Protein AF-A0A3M2DDT7-F1 (afdb_monomer_lite)

pLDDT: mean 86.14, std 18.71, range [45.69, 98.12]

Sequence (87 aa):
MSEELRWLMNSIAEQMGRFHELLAQRAGELDAAGADRATVAKLAQGADAMRDSGNIYISWAKHYVVLAEGSPAESSEDEEGLTDFEF

Structure (mmCIF, N/CA/C/O backbone):
data_AF-A0A3M2DDT7-F1
#
_entry.id   AF-A0A3M2DDT7-F1
#
loop_
_atom_site.group_PDB
_atom_site.id
_atom_site.type_symbol
_atom_site.label_atom_id
_atom_site.label_alt_id
_atom_site.label_comp_id
_atom_site.label_asym_id
_atom_site.label_entity_id
_atom_site.label_seq_id
_atom_site.pdbx_PDB_ins_code
_atom_site.Cartn_x
_atom_site.Cartn_y
_atom_site.Cartn_z
_atom_site.occupancy
_atom_site.B_iso_or_equiv
_atom_site.auth_seq_id
_atom_site.auth_comp_id
_atom_site.auth_asym_id
_atom_site.auth_atom_id
_atom_site.pdbx_PDB_model_num
ATOM 1 N N . MET A 1 1 ? 21.741 4.832 -13.215 1.00 66.44 1 MET A N 1
ATOM 2 C CA . MET A 1 1 ? 20.330 5.137 -13.535 1.00 66.44 1 MET A CA 1
ATOM 3 C C . MET A 1 1 ? 19.432 3.929 -13.296 1.00 66.44 1 MET A C 1
ATOM 5 O O . MET A 1 1 ? 18.510 4.059 -12.510 1.00 66.44 1 MET A O 1
ATOM 9 N N . SER A 1 2 ? 19.712 2.752 -13.874 1.00 80.62 2 SER A N 1
ATOM 10 C CA . SER A 1 2 ? 18.940 1.522 -13.601 1.00 80.62 2 SER A CA 1
ATOM 11 C C . SER A 1 2 ? 18.949 1.105 -12.123 1.00 80.62 2 SER A C 1
ATOM 13 O O . SER A 1 2 ? 17.899 0.840 -11.550 1.00 80.62 2 SER A O 1
ATOM 15 N N . GLU A 1 3 ? 20.115 1.131 -11.469 1.00 88.31 3 GLU A N 1
ATOM 16 C CA . GLU A 1 3 ? 20.229 0.790 -10.040 1.00 88.31 3 GLU A CA 1
ATOM 17 C C . GLU A 1 3 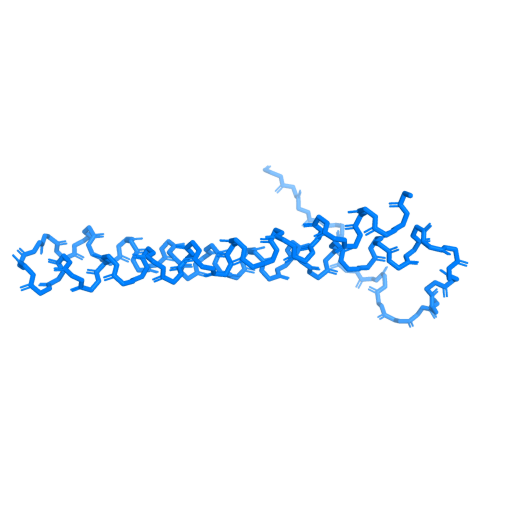? 19.468 1.763 -9.129 1.00 88.31 3 GLU A C 1
ATOM 19 O O . GLU A 1 3 ? 18.815 1.341 -8.179 1.00 88.31 3 GLU A O 1
ATOM 24 N N . GLU A 1 4 ? 19.505 3.059 -9.446 1.00 93.31 4 GLU A N 1
ATOM 25 C CA . GLU A 1 4 ? 18.775 4.100 -8.714 1.00 93.31 4 GLU A CA 1
ATOM 26 C C . GLU A 1 4 ? 17.258 3.956 -8.893 1.00 93.31 4 GLU A C 1
ATOM 28 O O . GLU A 1 4 ? 16.520 4.020 -7.914 1.00 93.31 4 GLU A O 1
ATOM 33 N N . LEU A 1 5 ? 16.791 3.674 -10.116 1.00 92.81 5 LEU A N 1
ATOM 34 C CA . LEU A 1 5 ? 15.380 3.391 -10.393 1.00 92.81 5 LEU A CA 1
ATOM 35 C C . LEU A 1 5 ? 14.890 2.156 -9.634 1.00 92.81 5 LEU A C 1
ATOM 37 O O . LEU A 1 5 ? 13.824 2.189 -9.021 1.00 92.81 5 LEU A O 1
ATOM 41 N N . ARG A 1 6 ? 15.682 1.080 -9.619 1.00 93.56 6 ARG A N 1
ATOM 42 C CA . ARG A 1 6 ? 15.360 -0.141 -8.874 1.00 93.56 6 ARG A CA 1
ATOM 43 C C . ARG A 1 6 ? 15.336 0.106 -7.366 1.00 93.56 6 ARG A C 1
ATOM 45 O O . ARG A 1 6 ? 14.453 -0.400 -6.675 1.00 93.56 6 ARG A O 1
ATOM 52 N N . TRP A 1 7 ? 16.283 0.893 -6.857 1.00 95.75 7 TRP A N 1
ATOM 53 C CA . TRP A 1 7 ? 16.315 1.285 -5.451 1.00 95.75 7 TRP A CA 1
ATOM 54 C C . TRP A 1 7 ? 15.082 2.115 -5.071 1.00 95.75 7 TRP A C 1
ATOM 56 O O . TRP A 1 7 ? 14.402 1.772 -4.105 1.00 95.75 7 TRP A O 1
ATOM 66 N N . LEU A 1 8 ? 14.737 3.136 -5.863 1.00 96.62 8 LEU A N 1
ATOM 67 C CA . LEU A 1 8 ? 13.546 3.963 -5.645 1.00 96.62 8 LEU A CA 1
ATOM 68 C C . LEU A 1 8 ? 12.263 3.133 -5.699 1.00 96.62 8 LEU A C 1
ATOM 70 O O . LEU A 1 8 ? 11.433 3.247 -4.804 1.00 96.62 8 LEU A O 1
ATOM 74 N N . MET A 1 9 ? 12.116 2.258 -6.696 1.00 95.94 9 MET A N 1
ATOM 75 C CA . MET A 1 9 ? 10.964 1.361 -6.819 1.00 95.94 9 MET A CA 1
ATOM 76 C C . MET A 1 9 ? 10.787 0.494 -5.564 1.00 95.94 9 MET A C 1
ATOM 78 O O . MET A 1 9 ? 9.687 0.420 -5.017 1.00 95.94 9 MET A O 1
ATOM 82 N N . ASN A 1 10 ? 11.863 -0.136 -5.083 1.00 96.31 10 ASN A N 1
ATOM 83 C CA . ASN A 1 10 ? 11.814 -0.958 -3.873 1.00 96.31 10 ASN A CA 1
ATOM 84 C C . ASN A 1 10 ? 11.505 -0.120 -2.625 1.00 96.31 10 ASN A C 1
ATOM 86 O O . ASN A 1 10 ? 10.696 -0.530 -1.796 1.00 96.31 10 ASN A O 1
ATOM 90 N N . SER A 1 11 ? 12.100 1.070 -2.512 1.00 97.81 11 SER A N 1
ATOM 91 C CA . SER A 1 11 ? 11.850 1.983 -1.395 1.00 97.81 11 SER A CA 1
ATOM 92 C C . SER A 1 11 ? 10.404 2.485 -1.373 1.00 97.81 11 SER A C 1
ATOM 94 O O . SER A 1 11 ? 9.803 2.588 -0.305 1.00 97.81 11 SER A O 1
ATOM 96 N N . ILE A 1 12 ? 9.813 2.777 -2.534 1.00 97.19 12 ILE A N 1
ATOM 97 C CA . ILE A 1 12 ? 8.401 3.158 -2.637 1.00 97.19 12 ILE A CA 1
ATOM 98 C C . ILE A 1 12 ? 7.508 1.980 -2.239 1.00 97.19 12 ILE A C 1
ATOM 100 O O . ILE A 1 12 ? 6.574 2.180 -1.467 1.00 97.19 12 ILE A O 1
ATOM 104 N N . ALA A 1 13 ? 7.813 0.761 -2.699 1.00 96.94 13 ALA A N 1
ATOM 105 C CA . ALA A 1 13 ? 7.056 -0.435 -2.328 1.00 96.94 13 ALA A CA 1
ATOM 106 C C . ALA A 1 13 ? 7.037 -0.652 -0.805 1.00 96.94 13 ALA A C 1
ATOM 108 O O . ALA A 1 13 ? 5.975 -0.870 -0.226 1.00 96.94 13 ALA A O 1
ATOM 109 N N . GLU A 1 14 ? 8.194 -0.532 -0.150 1.00 97.88 14 GLU A N 1
ATOM 110 C CA . GLU A 1 14 ? 8.313 -0.661 1.306 1.00 97.88 14 GLU A CA 1
ATOM 111 C C . GLU A 1 14 ? 7.531 0.435 2.043 1.00 97.88 14 GLU A C 1
ATOM 113 O O . GLU A 1 14 ? 6.781 0.153 2.980 1.00 97.88 14 GLU A O 1
ATOM 118 N N . GLN A 1 15 ? 7.667 1.691 1.607 1.00 98.06 15 GLN A N 1
ATOM 119 C CA . GLN A 1 15 ? 6.982 2.823 2.231 1.00 98.06 15 GLN A CA 1
ATOM 120 C C . GLN A 1 15 ? 5.463 2.743 2.067 1.00 98.06 15 GLN A C 1
ATOM 122 O O . GLN A 1 15 ? 4.743 2.986 3.035 1.00 98.06 15 GLN A O 1
ATOM 127 N N . MET A 1 16 ? 4.971 2.380 0.878 1.00 97.62 16 MET A N 1
ATOM 128 C CA . MET A 1 16 ? 3.543 2.158 0.633 1.00 97.62 16 MET A CA 1
ATOM 129 C C . MET A 1 16 ? 3.014 1.017 1.504 1.00 97.62 16 MET A C 1
ATOM 131 O O . MET A 1 16 ? 1.998 1.207 2.173 1.00 97.62 16 MET A O 1
ATOM 135 N N . GLY A 1 17 ? 3.749 -0.104 1.552 1.00 96.25 17 GLY A N 1
ATOM 136 C CA . GLY A 1 17 ? 3.476 -1.257 2.412 1.00 96.25 17 GLY A CA 1
ATOM 137 C C . GLY A 1 17 ? 3.248 -0.850 3.865 1.00 96.25 17 GLY A C 1
ATOM 138 O O . GLY A 1 17 ? 2.174 -1.012 4.445 1.00 96.25 17 GLY A O 1
ATOM 139 N N . ARG A 1 18 ? 4.262 -0.195 4.430 1.00 97.88 18 ARG A N 1
ATOM 140 C CA . ARG A 1 18 ? 4.237 0.279 5.812 1.00 97.88 18 ARG A CA 1
ATOM 141 C C . ARG A 1 18 ? 3.136 1.308 6.066 1.00 97.88 18 ARG A C 1
ATOM 143 O O . ARG A 1 18 ? 2.560 1.334 7.152 1.00 97.88 18 ARG A O 1
ATOM 150 N N . PHE A 1 19 ? 2.854 2.183 5.103 1.00 97.56 19 PHE A N 1
ATOM 151 C CA . PHE A 1 19 ? 1.868 3.245 5.280 1.00 97.56 19 PHE A CA 1
ATOM 152 C C . PHE A 1 19 ? 0.453 2.688 5.460 1.00 97.56 19 PHE A C 1
ATOM 154 O O . PHE A 1 19 ? -0.221 3.052 6.426 1.00 97.56 19 PHE A O 1
ATOM 161 N N . HIS A 1 20 ? -0.001 1.798 4.571 1.00 95.62 20 HIS A N 1
ATOM 162 C CA . HIS A 1 20 ? -1.358 1.257 4.678 1.00 95.62 20 HIS A CA 1
ATOM 163 C C . HIS A 1 20 ? -1.514 0.337 5.898 1.00 95.62 20 HIS A C 1
ATOM 165 O O . HIS A 1 20 ? -2.570 0.336 6.526 1.00 95.62 20 HIS A O 1
ATOM 171 N N . GLU A 1 21 ? -0.462 -0.391 6.294 1.00 96.31 21 GLU A N 1
ATOM 172 C CA . GLU A 1 21 ? -0.451 -1.183 7.532 1.00 96.31 21 GLU A CA 1
ATOM 173 C C . GLU A 1 21 ? -0.641 -0.304 8.771 1.00 96.31 21 GLU A C 1
ATOM 175 O O . GLU A 1 21 ? -1.508 -0.583 9.601 1.00 96.31 21 GLU A O 1
ATOM 180 N N . LEU A 1 22 ? 0.113 0.795 8.876 1.00 98.06 22 LEU A N 1
ATOM 181 C CA . LEU A 1 22 ? -0.025 1.740 9.987 1.00 98.06 22 LEU A CA 1
ATOM 182 C C . LEU A 1 22 ? -1.399 2.417 9.996 1.00 98.06 22 LEU A C 1
ATOM 184 O O . LEU A 1 22 ? -1.951 2.674 11.067 1.00 98.06 22 LEU A O 1
ATOM 188 N N . LEU A 1 23 ? -1.977 2.687 8.824 1.00 96.75 23 LEU A N 1
ATOM 189 C CA . LEU A 1 23 ? -3.316 3.260 8.722 1.00 96.75 23 LEU A CA 1
ATOM 190 C C . LEU A 1 23 ? -4.397 2.274 9.197 1.00 96.75 23 LEU A C 1
ATOM 192 O O . LEU A 1 23 ? -5.284 2.662 9.960 1.00 96.75 23 LEU A O 1
ATOM 196 N N . ALA A 1 24 ? -4.294 0.999 8.812 1.00 95.56 24 ALA A N 1
ATOM 197 C CA . ALA A 1 24 ? -5.187 -0.060 9.279 1.00 95.56 24 ALA A CA 1
ATOM 198 C C . ALA A 1 24 ? -5.042 -0.303 10.791 1.00 95.56 24 ALA A C 1
ATOM 200 O O . ALA A 1 24 ? -6.044 -0.387 11.506 1.00 95.56 24 ALA A O 1
ATOM 201 N N . GLN A 1 25 ? -3.807 -0.329 11.306 1.00 97.38 25 GLN A N 1
ATOM 202 C CA . GLN A 1 25 ? -3.547 -0.402 12.746 1.00 97.38 25 GLN A CA 1
ATOM 203 C C . GLN A 1 25 ? -4.212 0.770 13.475 1.00 97.38 25 GLN A C 1
ATOM 205 O O . GLN A 1 25 ? -4.895 0.572 14.481 1.00 97.38 25 GLN A O 1
ATOM 210 N N . ARG A 1 26 ? -4.074 1.989 12.942 1.00 97.44 26 ARG A N 1
ATOM 211 C CA . ARG A 1 26 ? -4.678 3.180 13.538 1.00 97.44 26 ARG A CA 1
ATOM 212 C C . ARG A 1 26 ? -6.205 3.107 13.567 1.00 97.44 26 ARG A C 1
ATOM 214 O O . ARG A 1 26 ? -6.808 3.565 14.536 1.00 97.44 26 ARG A O 1
ATOM 221 N N . ALA A 1 27 ? -6.831 2.527 12.543 1.00 97.50 27 ALA A N 1
ATOM 222 C CA . ALA A 1 27 ? -8.270 2.277 12.543 1.00 97.50 27 ALA A CA 1
ATOM 223 C C . ALA A 1 27 ? -8.677 1.333 13.691 1.00 97.50 27 ALA A C 1
ATOM 225 O O . ALA A 1 27 ? -9.627 1.632 14.411 1.00 97.50 27 ALA A O 1
ATOM 226 N N . GLY A 1 28 ? -7.920 0.252 13.917 1.00 97.00 28 GLY A N 1
ATOM 227 C CA . GLY A 1 28 ? -8.156 -0.681 15.026 1.00 97.00 28 GLY A CA 1
ATOM 228 C C . GLY A 1 28 ? -7.962 -0.053 16.411 1.00 97.00 28 GLY A C 1
ATOM 229 O O . GLY A 1 28 ? -8.757 -0.287 17.318 1.00 97.00 28 GLY A O 1
ATOM 230 N N . GLU A 1 29 ? -6.951 0.803 16.575 1.00 98.06 29 GLU A N 1
ATOM 231 C CA . GLU A 1 29 ? -6.749 1.568 17.815 1.00 98.06 29 GLU A CA 1
ATOM 232 C C . GLU A 1 29 ? -7.922 2.513 18.112 1.00 98.06 29 GLU A C 1
ATOM 234 O O . GLU A 1 29 ? -8.328 2.659 19.265 1.00 98.06 29 GLU A O 1
ATOM 239 N N . LEU A 1 30 ? -8.471 3.161 17.080 1.00 97.88 30 LEU A N 1
ATOM 240 C CA . LEU A 1 30 ? -9.631 4.042 17.215 1.00 97.88 30 LEU A CA 1
ATOM 241 C C . LEU A 1 30 ? -10.900 3.263 17.571 1.00 97.88 30 LEU A C 1
ATOM 243 O O . LEU A 1 30 ? -11.667 3.723 18.416 1.00 97.88 30 LEU A O 1
ATOM 247 N N . ASP A 1 31 ? -11.097 2.084 16.983 1.00 97.31 31 ASP A N 1
ATOM 248 C CA . ASP A 1 31 ? -12.214 1.199 17.324 1.00 97.31 31 ASP A CA 1
ATOM 249 C C . ASP A 1 31 ? -12.153 0.769 18.796 1.00 97.31 31 ASP A C 1
ATOM 251 O O . ASP A 1 31 ? -13.116 0.935 19.546 1.00 97.31 31 ASP A O 1
ATOM 255 N N . ALA A 1 32 ? -10.972 0.340 19.256 1.00 97.44 32 ALA A N 1
ATOM 256 C CA . ALA A 1 32 ? -10.737 -0.025 20.653 1.00 97.44 32 ALA A CA 1
ATOM 257 C C . ALA A 1 32 ? -10.948 1.149 21.629 1.00 97.44 32 ALA A C 1
ATOM 259 O O . ALA A 1 32 ? -11.340 0.940 22.777 1.00 97.44 32 ALA A O 1
ATOM 260 N N . ALA A 1 33 ? -10.715 2.385 21.177 1.00 97.75 33 ALA A N 1
ATOM 261 C CA . ALA A 1 33 ? -10.960 3.605 21.944 1.00 97.75 33 ALA A CA 1
ATOM 262 C C . ALA A 1 33 ? -12.429 4.079 21.912 1.00 97.75 33 ALA A C 1
ATOM 264 O O . ALA A 1 33 ? -12.748 5.102 22.520 1.00 97.75 33 ALA A O 1
ATOM 265 N N . GLY A 1 34 ? -13.325 3.365 21.221 1.00 97.25 34 GLY A N 1
ATOM 266 C CA . GLY A 1 34 ? -14.742 3.716 21.119 1.00 97.25 34 GLY A CA 1
ATOM 267 C C . GLY A 1 34 ? -15.026 4.879 20.166 1.00 97.25 34 GLY A C 1
ATOM 268 O O . GLY A 1 34 ? -15.995 5.614 20.368 1.00 97.25 34 GLY A O 1
ATOM 269 N N . ALA A 1 35 ? -14.180 5.079 19.151 1.00 97.12 35 ALA A N 1
ATOM 270 C CA . ALA A 1 35 ? -14.417 6.076 18.116 1.00 97.12 35 ALA A CA 1
ATOM 271 C C . ALA A 1 35 ? -15.681 5.767 17.291 1.00 97.12 35 ALA A C 1
ATOM 273 O O . ALA A 1 35 ? -16.244 4.672 17.319 1.00 97.12 35 ALA A O 1
ATOM 274 N N . ASP A 1 36 ? -16.127 6.760 16.520 1.00 97.38 36 ASP A N 1
ATOM 275 C CA . ASP A 1 36 ? -17.263 6.606 15.617 1.00 97.38 36 ASP A CA 1
ATOM 276 C C . ASP A 1 36 ? -17.028 5.481 14.589 1.00 97.38 36 ASP A C 1
ATOM 278 O O . ASP A 1 36 ? -16.040 5.476 13.848 1.00 97.38 36 ASP A O 1
ATOM 282 N N . ARG A 1 37 ? -17.990 4.552 14.505 1.00 96.25 37 ARG A N 1
ATOM 283 C CA . ARG A 1 37 ? -17.913 3.372 13.631 1.00 96.25 37 ARG A CA 1
ATOM 284 C C . ARG A 1 37 ? -17.794 3.734 12.153 1.00 96.25 37 ARG A C 1
ATOM 286 O O . ARG A 1 37 ? -17.106 3.029 11.419 1.00 96.25 37 ARG A O 1
ATOM 293 N N . ALA A 1 38 ? -18.436 4.814 11.701 1.00 97.50 38 ALA A N 1
ATOM 294 C CA . ALA A 1 38 ? -18.332 5.229 10.303 1.00 97.50 38 ALA A CA 1
ATOM 295 C C . ALA A 1 38 ? -16.918 5.733 9.974 1.00 97.50 38 ALA A C 1
ATOM 297 O O . ALA A 1 38 ? -16.402 5.470 8.889 1.00 97.50 38 ALA A O 1
ATOM 298 N N . THR A 1 39 ? -16.271 6.413 10.919 1.00 95.38 39 THR A N 1
ATOM 299 C CA . THR A 1 39 ? -14.880 6.864 10.800 1.00 95.38 39 THR A CA 1
ATOM 300 C C . THR A 1 39 ? -13.905 5.687 10.776 1.00 95.38 39 THR A C 1
ATOM 302 O O . THR A 1 39 ? -13.056 5.623 9.888 1.00 95.38 39 THR A O 1
ATOM 305 N N . VAL A 1 40 ? -14.062 4.725 11.693 1.00 98.00 40 VAL A N 1
ATOM 306 C CA . VAL A 1 40 ? -13.255 3.492 11.725 1.00 98.00 40 VAL A CA 1
ATOM 307 C C . VAL A 1 40 ? -13.378 2.727 10.406 1.00 98.00 40 VAL A C 1
ATOM 309 O O . VAL A 1 40 ? -12.367 2.396 9.787 1.00 98.00 40 VAL A O 1
ATOM 312 N N . ALA A 1 41 ? -14.609 2.512 9.929 1.00 96.81 41 ALA A N 1
ATOM 313 C CA . ALA A 1 41 ? -14.860 1.793 8.683 1.00 96.81 41 ALA A CA 1
ATOM 314 C C . ALA A 1 41 ? -14.222 2.489 7.471 1.00 96.81 41 ALA A C 1
ATOM 316 O O . ALA A 1 41 ? -13.602 1.825 6.644 1.00 96.81 41 ALA A O 1
ATOM 317 N N . LYS A 1 42 ? -14.316 3.822 7.383 1.00 97.50 42 LYS A N 1
ATOM 318 C CA . LYS A 1 42 ? -13.687 4.597 6.301 1.00 97.50 42 LYS A CA 1
ATOM 319 C C . LYS A 1 42 ? -12.166 4.478 6.303 1.00 97.50 42 LYS A C 1
ATOM 321 O O . LYS A 1 42 ? -11.576 4.376 5.234 1.00 97.50 42 LYS A O 1
ATOM 326 N N . LEU A 1 43 ? -11.532 4.493 7.477 1.00 96.81 43 LEU A N 1
ATOM 327 C CA . LEU A 1 43 ? -10.078 4.346 7.584 1.00 96.81 43 LEU A CA 1
ATOM 328 C C . LEU A 1 43 ? -9.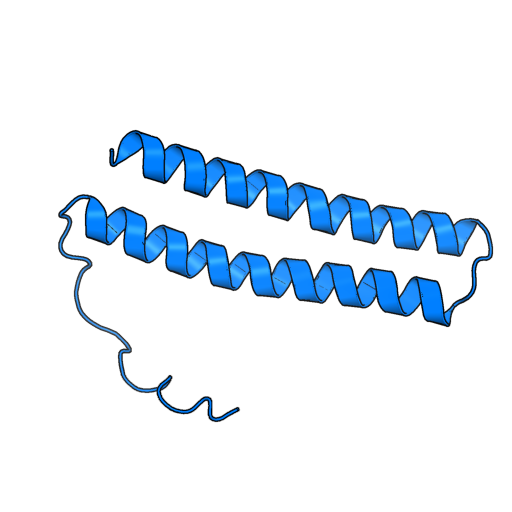618 2.947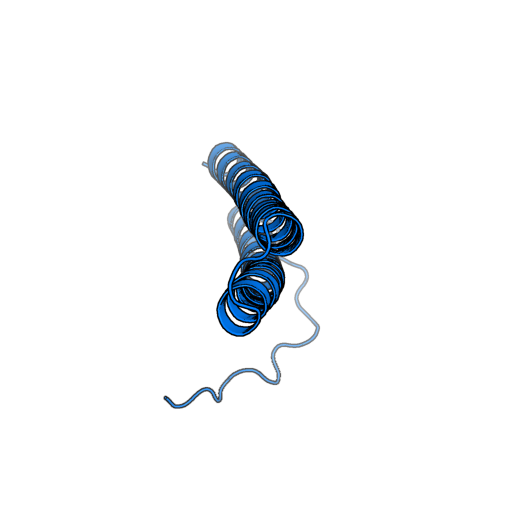 7.171 1.00 96.81 43 LEU A C 1
ATOM 330 O O . LEU A 1 43 ? -8.667 2.835 6.404 1.00 96.81 43 LEU A O 1
ATOM 334 N N . ALA A 1 44 ? -10.315 1.903 7.626 1.00 95.75 44 ALA A N 1
ATOM 335 C CA . ALA A 1 44 ? -10.011 0.526 7.244 1.00 95.75 44 ALA A CA 1
ATOM 336 C C . ALA A 1 44 ? -10.171 0.314 5.728 1.00 95.75 44 ALA A C 1
ATOM 338 O O . ALA A 1 44 ? -9.239 -0.127 5.064 1.00 95.75 44 ALA A O 1
ATOM 339 N N . GLN A 1 45 ? -11.307 0.733 5.160 1.00 97.38 45 GLN A N 1
ATOM 340 C CA . GLN A 1 45 ? -11.560 0.639 3.717 1.00 97.38 45 GLN A CA 1
ATOM 341 C C . GLN A 1 45 ? -10.562 1.462 2.896 1.00 97.38 45 GLN A C 1
ATOM 343 O O . GLN A 1 45 ? -10.120 1.027 1.837 1.00 97.38 45 GLN A O 1
ATOM 348 N N . GLY A 1 46 ? -10.192 2.650 3.381 1.00 97.62 46 GLY A N 1
ATOM 349 C CA . GLY A 1 46 ? -9.172 3.481 2.750 1.00 97.62 46 GLY A CA 1
ATOM 350 C C . GLY A 1 46 ? -7.801 2.806 2.738 1.00 97.62 46 GLY A C 1
ATOM 351 O O . GLY A 1 46 ? -7.130 2.829 1.711 1.00 97.62 46 GLY A O 1
ATOM 352 N N . ALA A 1 47 ? -7.400 2.167 3.841 1.00 97.88 47 ALA A N 1
ATOM 353 C CA . ALA A 1 47 ? -6.148 1.417 3.912 1.00 97.88 47 ALA A CA 1
ATOM 354 C C . ALA A 1 47 ? -6.123 0.245 2.917 1.00 97.88 47 ALA A C 1
ATOM 356 O O . ALA A 1 47 ? -5.137 0.086 2.196 1.00 97.88 47 ALA A O 1
ATOM 357 N N . ASP A 1 48 ? -7.218 -0.512 2.812 1.00 97.56 48 ASP A N 1
ATOM 358 C CA . ASP A 1 48 ? -7.345 -1.600 1.835 1.00 97.56 48 ASP A CA 1
ATOM 359 C C . ASP A 1 48 ? -7.268 -1.075 0.393 1.00 97.56 48 ASP A C 1
ATOM 361 O O . ASP A 1 48 ? -6.472 -1.566 -0.410 1.00 97.56 48 ASP A O 1
ATOM 365 N N . ALA A 1 49 ? -8.004 -0.005 0.078 1.00 98.12 49 ALA A N 1
ATOM 366 C CA . ALA A 1 49 ? -7.965 0.619 -1.243 1.00 98.12 49 ALA A CA 1
ATOM 367 C C . ALA A 1 49 ? -6.563 1.147 -1.602 1.00 98.12 49 ALA A C 1
ATOM 369 O O . ALA A 1 49 ? -6.123 1.025 -2.749 1.00 98.12 49 ALA A O 1
ATOM 370 N N . MET A 1 50 ? -5.836 1.709 -0.630 1.00 97.19 50 MET A N 1
ATOM 371 C CA . MET A 1 50 ? -4.454 2.156 -0.817 1.00 97.19 50 MET A CA 1
ATOM 372 C C . MET A 1 50 ? -3.494 0.990 -1.053 1.00 97.19 50 MET A C 1
ATOM 374 O O . MET A 1 50 ? -2.621 1.107 -1.911 1.00 97.19 50 MET A O 1
ATOM 378 N N . ARG A 1 51 ? -3.656 -0.130 -0.338 1.00 97.50 51 ARG A N 1
ATOM 379 C CA . ARG A 1 51 ? -2.871 -1.350 -0.569 1.00 97.50 51 ARG A CA 1
ATOM 380 C C . ARG A 1 51 ? -3.075 -1.864 -1.989 1.00 97.50 51 ARG A C 1
ATOM 382 O O . ARG A 1 51 ? -2.104 -2.125 -2.696 1.00 97.50 51 ARG A O 1
ATOM 389 N N . ASP A 1 52 ? -4.327 -1.983 -2.413 1.00 97.56 52 ASP A N 1
ATOM 390 C CA . ASP A 1 52 ? -4.660 -2.530 -3.726 1.00 97.56 52 ASP A CA 1
ATOM 391 C C . ASP A 1 52 ? -4.161 -1.600 -4.850 1.00 97.56 52 ASP A C 1
ATOM 393 O O . ASP A 1 52 ? -3.507 -2.054 -5.790 1.00 97.56 52 ASP A O 1
ATOM 397 N N . SER A 1 53 ? -4.338 -0.283 -4.696 1.00 96.19 53 SER A N 1
ATOM 398 C CA . SER A 1 53 ? -3.798 0.720 -5.631 1.00 96.19 53 SER A CA 1
ATOM 399 C C . SER A 1 53 ? -2.263 0.723 -5.668 1.00 96.19 53 SER A C 1
ATOM 401 O O . SER A 1 53 ? -1.662 0.826 -6.739 1.00 96.19 53 SER A O 1
ATOM 403 N N . GLY A 1 54 ? -1.612 0.576 -4.510 1.00 96.19 54 GLY A N 1
ATOM 404 C CA . GLY A 1 54 ? -0.158 0.469 -4.398 1.00 96.19 54 GLY A CA 1
ATOM 405 C C . GLY A 1 54 ? 0.387 -0.770 -5.109 1.00 96.19 54 GLY A C 1
ATOM 406 O O . GLY A 1 54 ? 1.367 -0.676 -5.844 1.00 96.19 54 GLY A O 1
ATOM 407 N N . ASN A 1 55 ? -0.285 -1.916 -4.980 1.00 95.44 55 ASN A N 1
ATOM 408 C CA . ASN A 1 55 ? 0.090 -3.146 -5.682 1.00 95.44 55 ASN A CA 1
ATOM 409 C C . ASN A 1 55 ? 0.017 -2.994 -7.210 1.00 95.44 55 ASN A C 1
ATOM 411 O O . ASN A 1 55 ? 0.905 -3.482 -7.917 1.00 95.44 55 ASN A O 1
ATOM 415 N N . ILE A 1 56 ? -0.990 -2.276 -7.721 1.00 97.19 56 ILE A N 1
ATOM 416 C CA . ILE A 1 56 ? -1.102 -1.948 -9.150 1.00 97.19 56 ILE A CA 1
ATOM 417 C C . ILE A 1 56 ? 0.077 -1.067 -9.577 1.00 97.19 56 ILE A C 1
ATOM 419 O O . ILE A 1 56 ? 0.792 -1.411 -10.519 1.00 97.19 56 ILE A O 1
ATOM 423 N N . TYR A 1 57 ? 0.334 0.026 -8.853 1.00 96.44 57 TYR A N 1
ATOM 424 C CA . TYR A 1 57 ? 1.451 0.929 -9.142 1.00 96.44 57 TYR A CA 1
ATOM 425 C C . TYR A 1 57 ? 2.800 0.193 -9.171 1.00 96.44 57 TYR A C 1
ATOM 427 O O . TYR A 1 57 ? 3.573 0.351 -10.115 1.00 96.44 57 TYR A O 1
ATOM 435 N N . ILE A 1 58 ? 3.079 -0.651 -8.173 1.00 96.62 58 ILE A N 1
ATOM 436 C CA . ILE A 1 58 ? 4.343 -1.392 -8.080 1.00 96.62 58 ILE A CA 1
ATOM 437 C C . ILE A 1 58 ? 4.488 -2.429 -9.198 1.00 96.62 58 ILE A C 1
ATOM 439 O O . ILE A 1 58 ? 5.604 -2.655 -9.669 1.00 96.62 58 ILE A O 1
ATOM 443 N N . SER A 1 59 ? 3.393 -3.036 -9.658 1.00 96.06 59 SER A N 1
ATOM 444 C CA . SER A 1 59 ? 3.421 -3.954 -10.806 1.00 96.06 59 SER A CA 1
ATOM 445 C C . SER A 1 59 ? 3.868 -3.230 -12.081 1.00 96.06 59 SER A C 1
ATOM 447 O O . SER A 1 59 ? 4.795 -3.685 -12.753 1.00 96.06 59 SER A O 1
ATOM 449 N N . TRP A 1 60 ? 3.308 -2.046 -12.348 1.00 96.81 60 TRP A N 1
ATOM 450 C CA . TRP A 1 60 ? 3.734 -1.197 -13.465 1.00 96.81 60 TRP A CA 1
ATOM 451 C C . TRP A 1 60 ? 5.161 -0.675 -13.303 1.00 96.81 60 TRP A C 1
ATOM 453 O O . TRP A 1 60 ? 5.945 -0.712 -14.249 1.00 96.81 60 TRP A O 1
ATOM 463 N N . ALA A 1 61 ? 5.538 -0.235 -12.101 1.00 95.25 61 ALA A N 1
ATOM 464 C CA . ALA A 1 61 ? 6.890 0.243 -11.832 1.00 95.25 61 ALA A CA 1
ATOM 465 C C . ALA A 1 61 ? 7.938 -0.844 -12.124 1.00 95.25 61 ALA A C 1
ATOM 467 O O . ALA A 1 61 ? 8.935 -0.567 -12.785 1.00 95.25 61 ALA A O 1
ATOM 468 N N . LYS A 1 62 ? 7.683 -2.095 -11.715 1.00 93.69 62 LYS A N 1
ATOM 4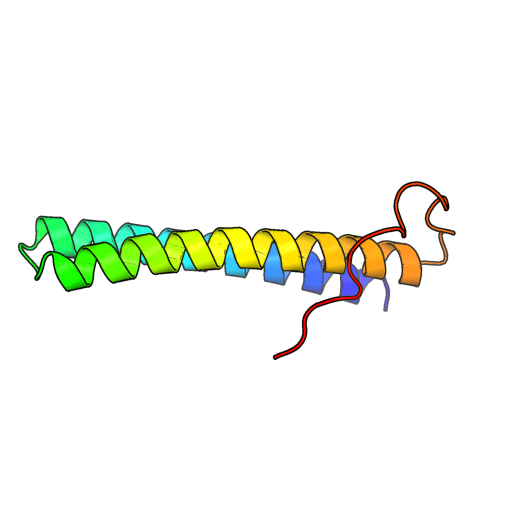69 C CA . LYS A 1 62 ? 8.544 -3.243 -12.043 1.00 93.69 62 LYS A CA 1
ATOM 470 C C . LYS A 1 62 ? 8.662 -3.454 -13.548 1.00 93.69 62 LYS A C 1
ATOM 472 O O . LYS A 1 62 ? 9.779 -3.597 -14.039 1.00 93.69 62 LYS A O 1
ATOM 477 N N . HIS A 1 63 ? 7.537 -3.439 -14.267 1.00 93.56 63 HIS A N 1
ATOM 478 C CA . HIS A 1 63 ? 7.523 -3.591 -15.722 1.00 93.56 63 HIS A CA 1
ATOM 479 C C . HIS A 1 63 ? 8.415 -2.542 -16.407 1.00 93.56 63 HIS A C 1
ATOM 481 O O . HIS A 1 63 ? 9.312 -2.892 -17.174 1.00 93.56 63 HIS A O 1
ATOM 487 N N . TYR A 1 64 ? 8.248 -1.261 -16.068 1.00 93.19 64 TYR A N 1
ATOM 488 C CA . TYR A 1 64 ? 9.019 -0.186 -16.695 1.00 93.19 64 TYR A CA 1
ATOM 489 C C . TYR A 1 64 ? 10.488 -0.137 -16.263 1.00 93.19 64 TYR A C 1
ATOM 491 O O . TYR A 1 64 ? 11.335 0.238 -17.072 1.00 93.19 64 TYR A O 1
ATOM 499 N N . VAL A 1 65 ? 10.825 -0.536 -15.031 1.00 92.81 65 VAL A N 1
ATOM 500 C CA . VAL A 1 65 ? 12.229 -0.666 -14.601 1.00 92.81 65 VAL A CA 1
ATOM 501 C C . VAL A 1 65 ? 12.942 -1.751 -15.411 1.00 92.81 65 VAL A C 1
ATOM 503 O O . VAL A 1 65 ? 14.043 -1.505 -15.897 1.00 92.81 65 VAL A O 1
ATOM 506 N N . VAL A 1 66 ? 12.307 -2.909 -15.620 1.00 90.00 66 VAL A N 1
ATOM 507 C CA . VAL A 1 66 ? 12.857 -3.986 -16.464 1.00 90.00 66 VAL A CA 1
ATOM 508 C C . VAL A 1 66 ? 13.026 -3.518 -17.911 1.00 90.00 66 VAL A C 1
ATOM 510 O O . VAL A 1 66 ? 14.085 -3.728 -18.502 1.00 90.00 66 VAL A O 1
ATOM 513 N N . LEU A 1 67 ? 12.024 -2.827 -18.464 1.00 89.06 67 LEU A N 1
ATOM 514 C CA . LEU A 1 67 ? 12.096 -2.268 -19.816 1.00 89.06 67 LEU A CA 1
ATOM 515 C C . LEU A 1 67 ? 13.244 -1.250 -19.960 1.00 89.06 67 LEU A C 1
ATOM 517 O O . LEU A 1 67 ? 13.982 -1.270 -20.944 1.00 89.06 67 LEU A O 1
ATOM 521 N N . ALA A 1 68 ? 13.435 -0.379 -18.964 1.00 87.25 68 ALA A N 1
ATOM 522 C CA . ALA A 1 68 ? 14.489 0.637 -18.957 1.00 87.25 68 ALA A CA 1
ATOM 523 C C . ALA A 1 68 ? 15.911 0.054 -18.853 1.00 87.25 68 ALA A C 1
ATOM 525 O O . ALA A 1 68 ? 16.881 0.726 -19.207 1.00 87.25 68 ALA A O 1
ATOM 526 N N . GLU A 1 69 ? 16.056 -1.186 -18.384 1.00 86.00 69 GLU A N 1
ATOM 527 C CA . GLU A 1 69 ? 17.339 -1.893 -18.305 1.00 86.00 69 GLU A CA 1
ATOM 528 C C . GLU A 1 69 ? 17.795 -2.475 -19.653 1.00 86.00 69 GLU A C 1
ATOM 530 O O . GLU A 1 69 ? 18.884 -3.041 -19.741 1.00 86.00 69 GLU A O 1
ATOM 535 N N . GLY A 1 70 ? 17.004 -2.304 -20.719 1.00 77.56 70 GLY A N 1
ATOM 536 C CA . GLY A 1 70 ? 17.346 -2.782 -22.058 1.00 77.56 70 GLY A CA 1
ATOM 537 C C . GLY A 1 70 ? 17.175 -4.290 -22.228 1.00 77.56 70 GLY A C 1
ATOM 538 O O . GLY A 1 70 ? 17.571 -4.834 -23.258 1.00 77.56 70 GLY A O 1
ATOM 539 N N . SER A 1 71 ? 16.562 -4.965 -21.250 1.00 60.41 71 SER A N 1
ATOM 540 C CA . SER A 1 71 ? 15.977 -6.272 -21.506 1.00 60.41 71 SER A CA 1
ATOM 541 C C . SER A 1 71 ? 14.789 -6.034 -22.435 1.00 60.41 71 SER A C 1
ATOM 543 O O . SER A 1 71 ? 13.906 -5.254 -22.064 1.00 60.41 71 SER A O 1
ATOM 545 N N . PRO A 1 72 ? 14.721 -6.659 -23.626 1.00 53.91 72 PRO A N 1
ATOM 546 C CA . PRO A 1 72 ? 13.434 -6.781 -24.277 1.00 53.91 72 PRO A CA 1
ATOM 547 C C . PRO A 1 72 ? 12.586 -7.540 -23.261 1.00 53.91 72 PRO A C 1
ATOM 549 O O . PRO A 1 72 ? 12.882 -8.691 -22.939 1.00 53.91 72 PRO A O 1
ATOM 552 N N . ALA A 1 73 ? 11.631 -6.848 -22.637 1.00 52.41 73 ALA A N 1
ATOM 553 C CA . ALA A 1 73 ? 10.541 -7.534 -21.977 1.00 52.41 73 ALA A CA 1
ATOM 554 C C . ALA A 1 73 ? 10.050 -8.528 -23.026 1.00 52.41 73 ALA A C 1
ATOM 556 O O . ALA A 1 73 ? 9.773 -8.105 -24.151 1.00 52.41 73 ALA A O 1
ATOM 557 N N . GLU A 1 74 ? 10.108 -9.827 -22.726 1.00 48.38 74 GLU A N 1
ATOM 558 C CA . GLU A 1 74 ? 9.535 -10.820 -23.619 1.00 48.38 74 GLU A CA 1
ATOM 559 C C . GLU A 1 74 ? 8.132 -10.332 -23.972 1.00 48.38 74 GLU A C 1
ATOM 561 O O . GLU A 1 74 ? 7.289 -10.109 -23.104 1.00 48.38 74 GLU A O 1
ATOM 566 N N . SER A 1 75 ? 7.955 -10.002 -25.244 1.00 52.50 75 SER A N 1
ATOM 567 C CA . SER A 1 75 ? 6.681 -9.597 -25.797 1.00 52.50 75 SER A CA 1
ATOM 568 C C . SER A 1 75 ? 5.738 -10.799 -25.728 1.00 52.50 75 SER A C 1
ATOM 570 O O . SER A 1 75 ? 6.184 -11.920 -25.965 1.00 52.50 75 SER A O 1
ATOM 572 N N . SER A 1 76 ? 4.444 -10.522 -25.521 1.00 47.75 76 SER A N 1
ATOM 573 C CA . SER A 1 76 ? 3.289 -11.440 -25.386 1.00 47.75 76 SER A CA 1
ATOM 574 C C . SER A 1 76 ? 3.163 -12.060 -23.990 1.00 47.75 76 SER A C 1
ATOM 576 O O . SER A 1 76 ? 4.112 -12.645 -23.495 1.00 47.75 76 SER A O 1
ATOM 578 N N . GLU A 1 77 ? 2.066 -11.927 -23.247 1.00 46.34 77 GLU A N 1
ATOM 579 C CA . GLU A 1 77 ? 0.623 -11.830 -23.544 1.00 46.34 77 GLU A CA 1
ATOM 580 C C . GLU A 1 77 ? 0.033 -10.918 -22.431 1.00 46.34 77 GLU A C 1
ATOM 582 O O . GLU A 1 77 ? 0.358 -11.107 -21.264 1.00 46.34 77 GLU A O 1
ATOM 587 N N . ASP A 1 78 ? -0.600 -9.763 -22.638 1.00 46.84 78 ASP A N 1
ATOM 588 C CA . ASP A 1 78 ? -1.931 -9.513 -23.187 1.00 46.84 78 ASP A CA 1
ATOM 589 C C . ASP A 1 78 ? -2.066 -7.982 -23.342 1.00 46.84 78 ASP A C 1
ATOM 591 O O . ASP A 1 78 ? -2.415 -7.264 -22.405 1.00 46.84 78 ASP A O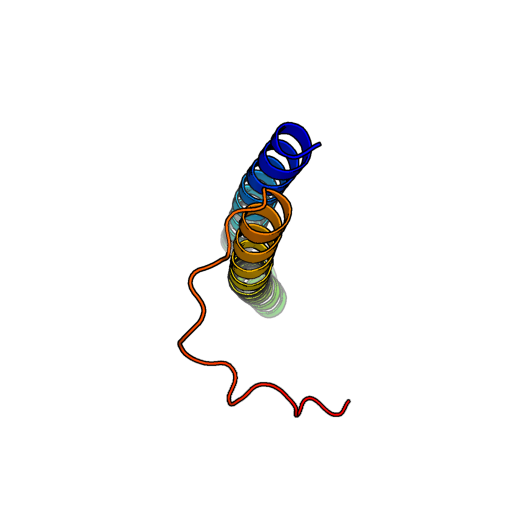 1
ATOM 595 N N . GLU A 1 79 ? -1.750 -7.452 -24.523 1.00 46.75 79 GLU A N 1
ATOM 596 C CA . GLU A 1 79 ? -1.987 -6.042 -24.875 1.00 46.75 79 GLU A CA 1
ATOM 597 C C . GLU A 1 79 ? -3.349 -5.885 -25.581 1.00 46.75 79 GLU A C 1
ATOM 599 O O . GLU A 1 79 ? -3.510 -5.113 -26.519 1.00 46.75 79 GLU A O 1
ATOM 604 N N . GLU A 1 80 ? -4.358 -6.637 -25.135 1.00 46.19 80 GLU A N 1
ATOM 605 C CA . GLU A 1 80 ? -5.750 -6.472 -25.554 1.00 46.19 80 GLU A CA 1
ATOM 606 C C . GLU A 1 80 ? -6.637 -6.332 -24.315 1.00 46.19 80 GLU A C 1
ATOM 608 O O . GLU A 1 80 ? -7.161 -7.312 -23.791 1.00 46.19 80 GLU A O 1
ATOM 613 N N . GLY A 1 81 ? -6.824 -5.098 -23.833 1.00 45.69 81 GLY A N 1
ATOM 614 C CA . GLY A 1 81 ? -7.959 -4.828 -22.948 1.00 45.69 81 GLY A CA 1
ATOM 615 C C . GLY A 1 81 ? -7.813 -3.770 -21.867 1.00 45.69 81 GLY A C 1
ATOM 616 O O . GLY A 1 81 ? -8.418 -3.960 -20.826 1.00 45.69 81 GLY A O 1
ATOM 617 N N . LEU A 1 82 ? -7.085 -2.664 -22.051 1.00 49.69 82 LEU A N 1
ATOM 618 C CA . LEU A 1 82 ? -7.222 -1.500 -21.152 1.00 49.69 82 LEU A CA 1
ATOM 619 C C . LEU A 1 82 ? -7.092 -0.164 -21.904 1.00 49.69 82 LEU A C 1
ATOM 621 O O . LEU A 1 82 ? -6.379 0.742 -21.486 1.00 49.69 82 LEU A O 1
ATOM 625 N N . THR A 1 83 ? -7.807 -0.020 -23.020 1.00 47.94 83 THR A N 1
ATOM 626 C CA . THR A 1 83 ? -8.121 1.298 -23.596 1.00 47.94 83 THR A CA 1
ATOM 627 C C . THR A 1 83 ? -9.626 1.515 -23.576 1.00 47.94 83 THR A C 1
ATOM 629 O O . THR A 1 83 ? -10.249 1.552 -24.630 1.00 47.94 83 THR A O 1
ATOM 632 N N . ASP A 1 84 ? -10.208 1.610 -22.379 1.00 48.47 84 ASP A N 1
ATOM 633 C CA . ASP A 1 84 ? -11.394 2.448 -22.180 1.00 48.47 84 ASP A CA 1
ATOM 634 C C . ASP A 1 84 ? -11.570 2.790 -20.692 1.00 48.47 84 ASP A C 1
ATOM 636 O O . ASP A 1 84 ? -12.189 2.066 -19.916 1.00 48.47 84 ASP A O 1
ATOM 640 N N . PHE A 1 85 ? -10.946 3.885 -20.268 1.00 49.22 85 PHE A N 1
ATOM 641 C CA . PHE A 1 85 ? -11.318 4.592 -19.045 1.00 49.22 85 PHE A CA 1
ATOM 642 C C . PHE A 1 85 ? -11.601 6.039 -19.463 1.00 49.22 85 PHE A C 1
ATOM 644 O O . PHE A 1 85 ? -10.726 6.903 -19.396 1.00 49.22 85 PHE A O 1
ATOM 651 N N . GLU A 1 86 ? -12.810 6.282 -19.974 1.00 47.19 86 GLU A N 1
ATOM 652 C CA . GLU A 1 86 ? -13.374 7.633 -20.040 1.00 47.19 86 GLU A CA 1
ATOM 653 C C . GLU A 1 86 ? -13.741 8.104 -18.621 1.00 47.19 86 GLU A C 1
ATOM 655 O O . GLU A 1 86 ? -14.279 7.341 -17.814 1.00 47.19 86 GLU A O 1
ATOM 660 N N . PHE A 1 87 ? 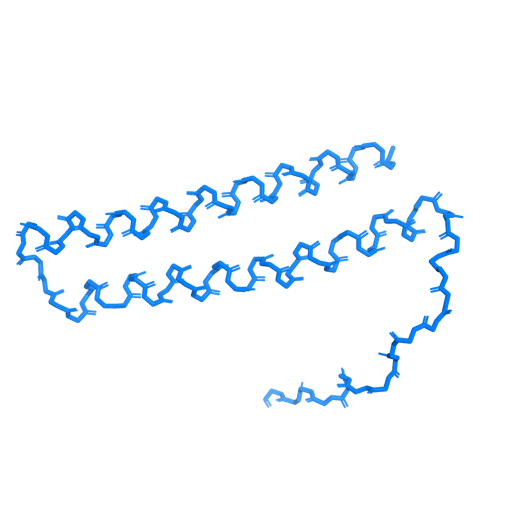-13.383 9.357 -18.326 1.00 51.47 87 PHE A N 1
ATOM 661 C CA . PHE A 1 87 ? -13.691 10.086 -17.090 1.00 51.47 87 PHE A CA 1
ATOM 662 C C . PHE A 1 87 ? -15.134 10.596 -17.056 1.00 51.47 87 PHE A C 1
ATOM 664 O O . PHE A 1 87 ? -15.642 11.007 -18.123 1.00 51.47 87 PHE A O 1
#

Foldseek 3Di:
DLVVLVVVLVVLLVVLVVVLVVQLVVLVVCVVVVHDPVVSVVSNVVSVVSNVVSVVVSVVSVVVSCVVVVPPPPDDPDPPDPPDDDD

Radius of gyration: 17.88 Å; chains: 1; bounding box: 39×22×48 Å

Secondary structure (DSSP, 8-state):
-HHHHHHHHHHHHHHHHHHHHHHHHHHHHHHHTT--HHHHHHHHHHHHHHHHHHHHHHHHHHHHHHHHTT------S--SS------